Protein AF-A0A4Y2AFQ7-F1 (afdb_monomer_lite)

Structure (mmCIF, N/CA/C/O backbone):
data_AF-A0A4Y2AFQ7-F1
#
_entry.id   AF-A0A4Y2AFQ7-F1
#
loop_
_atom_site.group_PDB
_atom_site.id
_atom_site.type_symbol
_atom_site.label_atom_id
_atom_site.label_alt_id
_atom_site.label_comp_id
_atom_site.label_asym_id
_atom_site.label_entity_id
_atom_site.label_seq_id
_atom_site.pdbx_PDB_ins_code
_atom_site.Cartn_x
_atom_site.Cartn_y
_atom_site.Cartn_z
_atom_site.occupancy
_atom_site.B_iso_or_equiv
_atom_site.auth_seq_id
_atom_site.auth_comp_id
_atom_site.auth_asym_id
_atom_site.auth_atom_id
_atom_site.pdbx_PDB_model_num
ATOM 1 N N . MET A 1 1 ? 3.565 5.933 -8.018 1.00 60.66 1 MET A N 1
ATOM 2 C CA . MET A 1 1 ? 4.150 4.779 -7.319 1.00 60.66 1 MET A CA 1
ATOM 3 C C . MET A 1 1 ? 5.504 4.438 -7.949 1.00 60.66 1 MET A C 1
ATOM 5 O O . MET A 1 1 ? 5.549 3.850 -9.020 1.00 60.66 1 MET A O 1
ATOM 9 N N . ILE A 1 2 ? 6.608 4.865 -7.327 1.00 65.56 2 ILE A N 1
ATOM 10 C CA . ILE A 1 2 ? 7.976 4.795 -7.897 1.00 65.56 2 ILE A CA 1
ATOM 11 C C . ILE A 1 2 ? 8.543 3.356 -7.876 1.00 65.56 2 ILE A C 1
ATOM 13 O O . ILE A 1 2 ? 9.389 2.998 -8.691 1.00 65.56 2 ILE A O 1
ATOM 17 N N . HIS A 1 3 ? 8.029 2.493 -6.995 1.00 70.00 3 HIS A N 1
ATOM 18 C CA . HIS A 1 3 ? 8.558 1.140 -6.790 1.00 70.00 3 HIS A CA 1
ATOM 19 C C . HIS A 1 3 ? 8.451 0.228 -8.021 1.00 70.00 3 HIS A C 1
ATOM 21 O O . HIS A 1 3 ? 9.398 -0.497 -8.311 1.00 70.00 3 HIS A O 1
ATOM 27 N N . LEU A 1 4 ? 7.349 0.294 -8.777 1.00 78.19 4 LEU A N 1
ATOM 28 C CA . LEU A 1 4 ? 7.167 -0.539 -9.972 1.00 78.19 4 LEU A CA 1
ATOM 29 C C . LEU A 1 4 ? 8.162 -0.172 -11.084 1.00 78.19 4 LEU A C 1
ATOM 31 O O . LEU A 1 4 ? 8.718 -1.056 -11.725 1.00 78.19 4 LEU A O 1
ATOM 35 N N . GLN A 1 5 ? 8.444 1.121 -11.266 1.00 78.50 5 GLN A N 1
ATOM 36 C CA . GLN A 1 5 ? 9.431 1.590 -12.247 1.00 78.50 5 GLN A CA 1
ATOM 37 C C . GLN A 1 5 ? 10.838 1.119 -11.917 1.00 78.50 5 GLN A C 1
ATOM 39 O O . GLN A 1 5 ? 11.544 0.671 -12.812 1.00 78.50 5 GLN A O 1
ATOM 44 N N . ASN A 1 6 ? 11.232 1.189 -10.645 1.00 84.50 6 ASN A N 1
ATOM 45 C CA . ASN A 1 6 ? 12.554 0.738 -10.221 1.00 84.50 6 ASN A CA 1
ATOM 46 C C . ASN A 1 6 ? 12.733 -0.764 -10.473 1.00 84.50 6 ASN A C 1
ATOM 48 O O . ASN A 1 6 ? 13.784 -1.187 -10.939 1.00 84.50 6 ASN A O 1
ATOM 52 N N . ILE A 1 7 ? 11.692 -1.563 -10.217 1.00 87.88 7 ILE A N 1
ATOM 53 C CA . ILE A 1 7 ? 11.713 -3.003 -10.498 1.00 87.88 7 ILE A CA 1
ATOM 54 C C . ILE A 1 7 ? 11.844 -3.253 -12.004 1.00 87.88 7 ILE A C 1
ATOM 56 O O . ILE A 1 7 ? 12.714 -4.018 -12.411 1.00 87.88 7 ILE A O 1
ATOM 60 N N . CYS A 1 8 ? 11.022 -2.600 -12.832 1.00 86.44 8 CYS A N 1
ATOM 61 C CA . CYS A 1 8 ? 11.106 -2.742 -14.288 1.00 86.44 8 CYS A CA 1
ATOM 62 C C . CYS A 1 8 ? 12.487 -2.339 -14.820 1.00 86.44 8 CYS A C 1
ATOM 64 O O . CYS A 1 8 ? 13.067 -3.084 -15.600 1.00 86.44 8 CYS A O 1
ATOM 66 N N . PHE A 1 9 ? 13.049 -1.234 -14.328 1.00 86.25 9 PHE A N 1
ATOM 67 C CA . PHE A 1 9 ? 14.374 -0.761 -14.720 1.00 86.25 9 PHE A CA 1
ATOM 68 C C . PHE A 1 9 ? 15.489 -1.763 -14.383 1.00 86.25 9 PHE A C 1
ATOM 70 O O . PHE A 1 9 ? 16.350 -2.039 -15.217 1.00 86.25 9 PHE A O 1
ATOM 77 N N . GLU A 1 10 ? 15.478 -2.341 -13.179 1.00 91.56 10 GLU A N 1
ATOM 78 C CA . GLU A 1 10 ? 16.485 -3.341 -12.805 1.00 91.56 10 GLU A CA 1
ATOM 79 C C . GLU A 1 10 ? 16.310 -4.659 -13.578 1.00 91.56 10 GLU A C 1
ATOM 81 O O . GLU A 1 10 ? 17.304 -5.299 -13.919 1.00 91.56 10 GLU A O 1
ATOM 86 N N . ILE A 1 11 ? 15.075 -5.049 -13.920 1.00 91.00 11 ILE A N 1
ATOM 87 C CA . ILE A 1 11 ? 14.812 -6.217 -14.780 1.00 91.00 11 ILE A CA 1
ATOM 88 C C . ILE A 1 11 ? 15.312 -5.970 -16.206 1.00 91.00 11 ILE A C 1
ATOM 90 O O . ILE A 1 11 ? 15.972 -6.834 -16.778 1.00 91.00 11 ILE A O 1
ATOM 94 N N . GLU A 1 12 ? 15.032 -4.798 -16.774 1.00 91.44 12 GLU A N 1
ATOM 95 C CA . GLU A 1 12 ? 15.530 -4.378 -18.088 1.00 91.44 12 GLU A CA 1
ATOM 96 C C . GLU A 1 12 ? 17.058 -4.462 -18.148 1.00 91.44 12 GLU A C 1
ATOM 98 O O . GLU A 1 12 ? 17.626 -5.093 -19.041 1.00 91.44 12 GLU A O 1
ATOM 103 N N . LYS A 1 13 ? 17.725 -3.918 -17.126 1.00 93.81 13 LYS A N 1
ATOM 104 C CA . LYS A 1 13 ? 19.179 -3.974 -16.974 1.00 93.81 13 LYS A CA 1
ATOM 105 C C . LYS A 1 13 ? 19.711 -5.401 -16.822 1.00 93.81 13 LYS A C 1
ATOM 107 O O . LYS A 1 13 ? 20.751 -5.714 -17.391 1.00 93.81 13 LYS A O 1
ATOM 112 N N . PHE A 1 14 ? 19.033 -6.258 -16.058 1.00 95.19 14 PHE A N 1
ATOM 113 C CA . PHE A 1 14 ? 19.425 -7.660 -15.884 1.00 95.19 14 PHE A CA 1
ATOM 114 C C . PHE A 1 14 ? 19.321 -8.456 -17.190 1.00 95.19 14 PHE A C 1
ATOM 116 O O . PHE A 1 14 ? 20.193 -9.266 -17.495 1.00 95.19 14 PHE A O 1
ATOM 123 N N . CYS A 1 15 ? 18.263 -8.211 -17.960 1.00 93.56 15 CYS A N 1
ATOM 124 C CA . CYS A 1 15 ? 17.995 -8.889 -19.224 1.00 93.56 15 CYS A CA 1
ATOM 125 C C . CYS A 1 15 ? 18.718 -8.259 -20.430 1.00 93.56 15 CYS A C 1
ATOM 127 O O . CYS A 1 15 ? 18.593 -8.793 -21.529 1.00 93.56 15 CYS A O 1
ATOM 129 N N . ASP A 1 16 ? 19.434 -7.144 -20.244 1.00 93.69 16 ASP A N 1
ATOM 130 C CA . ASP A 1 16 ? 20.032 -6.317 -21.307 1.00 93.69 16 ASP A CA 1
ATOM 131 C C . ASP A 1 16 ? 19.027 -5.932 -22.410 1.00 93.69 16 ASP A C 1
ATOM 133 O O . ASP A 1 16 ? 19.312 -5.923 -23.608 1.00 93.69 16 ASP A O 1
ATOM 137 N N . VAL A 1 17 ? 17.799 -5.627 -21.990 1.00 89.25 17 VAL A N 1
ATOM 138 C CA . VAL A 1 17 ? 16.726 -5.154 -22.865 1.00 89.25 17 VAL A CA 1
ATOM 139 C C . VAL A 1 17 ? 16.348 -3.743 -22.461 1.00 89.25 17 VAL A C 1
ATOM 141 O O . VAL A 1 17 ? 16.276 -3.425 -21.280 1.00 89.25 17 VAL A O 1
ATOM 144 N N . LYS A 1 18 ? 16.086 -2.886 -23.446 1.00 86.44 18 LYS A N 1
ATOM 145 C CA . LYS A 1 18 ? 15.571 -1.540 -23.205 1.00 86.44 18 LYS A CA 1
ATOM 146 C C . LYS A 1 18 ? 14.180 -1.439 -23.790 1.00 86.44 18 LYS A C 1
ATOM 148 O O . LYS A 1 18 ? 14.025 -1.405 -25.011 1.00 86.44 18 LYS A O 1
ATOM 153 N N . LEU A 1 19 ? 13.189 -1.388 -22.916 1.00 80.25 19 LEU A N 1
ATOM 154 C CA . LEU A 1 19 ? 11.801 -1.350 -23.335 1.00 80.25 19 LEU A CA 1
ATOM 155 C C . LEU A 1 19 ? 11.376 0.097 -23.596 1.00 80.25 19 LEU A C 1
ATOM 157 O O . LEU A 1 19 ? 11.815 1.062 -22.965 1.00 80.25 19 LEU A O 1
ATOM 161 N N . THR A 1 20 ? 10.546 0.266 -24.614 1.00 77.56 20 THR A N 1
ATOM 162 C CA . THR A 1 20 ? 10.118 1.580 -25.095 1.00 77.56 20 THR A CA 1
ATOM 163 C C . THR A 1 20 ? 8.838 2.040 -24.394 1.00 77.56 20 THR A C 1
ATOM 165 O O . THR A 1 20 ? 8.097 1.251 -23.814 1.00 77.56 20 THR A O 1
ATOM 168 N N . SER A 1 21 ? 8.503 3.331 -24.477 1.00 71.00 21 SER A N 1
ATOM 169 C CA . SER A 1 21 ? 7.270 3.881 -23.875 1.00 71.00 21 SER A CA 1
ATOM 170 C C . SER A 1 21 ? 5.966 3.349 -24.501 1.00 71.00 21 SER A C 1
ATOM 172 O O . SER A 1 21 ? 4.869 3.574 -23.971 1.00 71.00 21 SER A O 1
ATOM 174 N N . SER A 1 22 ? 6.052 2.665 -25.646 1.00 78.31 22 SER A N 1
ATOM 175 C CA . SER A 1 22 ? 4.968 1.864 -26.229 1.00 78.31 22 SER A CA 1
ATOM 176 C C . SER A 1 22 ? 4.736 0.552 -25.488 1.00 78.31 22 SER A C 1
ATOM 178 O O . SER A 1 22 ? 3.592 0.124 -25.395 1.00 78.31 22 SER A O 1
ATOM 180 N N . GLU A 1 23 ? 5.791 -0.052 -24.948 1.00 81.81 23 GLU A N 1
ATOM 181 C CA . GLU A 1 23 ? 5.743 -1.319 -24.212 1.00 81.81 23 GLU A CA 1
ATOM 182 C C . GLU A 1 23 ? 5.478 -1.066 -22.722 1.00 81.81 23 GLU A C 1
ATOM 184 O O . GLU A 1 23 ? 4.698 -1.781 -22.099 1.00 81.81 23 GLU A O 1
ATOM 189 N N . HIS A 1 24 ? 6.008 0.036 -22.181 1.00 82.38 24 HIS A N 1
ATOM 190 C CA . HIS A 1 24 ? 5.691 0.529 -20.843 1.00 82.38 24 HIS A CA 1
ATOM 191 C C . HIS A 1 24 ? 4.741 1.728 -20.869 1.00 82.38 24 HIS A C 1
ATOM 193 O O . HIS A 1 24 ? 5.115 2.872 -20.600 1.00 82.38 24 HIS A O 1
ATOM 199 N N . VAL A 1 25 ? 3.469 1.479 -21.171 1.00 83.19 25 VAL A N 1
ATOM 200 C CA . VAL A 1 25 ? 2.451 2.543 -21.171 1.00 83.19 25 VAL A CA 1
ATOM 201 C C . VAL A 1 25 ? 2.285 3.174 -19.780 1.00 83.19 25 VAL A C 1
ATOM 203 O O . VAL A 1 25 ? 2.061 4.383 -19.680 1.00 83.19 25 VAL A O 1
ATOM 206 N N . ASP A 1 26 ? 2.461 2.390 -18.718 1.00 82.50 26 ASP A N 1
ATOM 207 C CA . ASP A 1 26 ? 2.277 2.838 -17.333 1.00 82.50 26 ASP A CA 1
ATOM 208 C C . ASP A 1 26 ? 3.483 3.603 -16.768 1.00 82.50 26 ASP A C 1
ATOM 210 O O . ASP A 1 26 ? 3.340 4.373 -15.822 1.00 82.50 26 ASP A O 1
ATOM 214 N N . THR A 1 27 ? 4.666 3.491 -1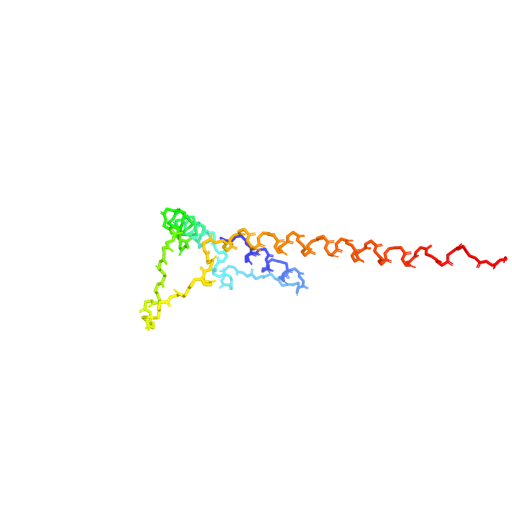7.387 1.00 81.44 27 THR A N 1
ATOM 215 C CA . THR A 1 27 ? 5.838 4.309 -17.014 1.00 81.44 27 THR A CA 1
ATOM 216 C C . THR A 1 27 ? 5.850 5.666 -17.721 1.00 81.44 27 THR A C 1
ATOM 218 O O . THR A 1 27 ? 6.782 6.457 -17.572 1.00 81.44 27 THR A O 1
ATOM 221 N N . ARG A 1 28 ? 4.805 5.990 -18.491 1.00 86.75 28 ARG A N 1
ATOM 222 C CA . ARG A 1 28 ? 4.678 7.310 -19.114 1.00 86.75 28 ARG A CA 1
ATOM 223 C C . ARG A 1 28 ? 4.520 8.382 -18.034 1.00 86.75 28 ARG A C 1
ATOM 225 O O . ARG A 1 28 ? 3.645 8.225 -17.183 1.00 86.75 28 ARG A O 1
ATOM 232 N N . PRO A 1 29 ? 5.233 9.523 -18.119 1.00 86.62 29 PRO A N 1
ATOM 233 C CA . PRO A 1 29 ? 5.222 10.549 -17.072 1.00 86.62 29 PRO A CA 1
ATOM 234 C C . PRO A 1 29 ? 3.823 10.983 -16.619 1.00 86.62 29 PRO A C 1
ATOM 236 O O . PRO A 1 29 ? 3.585 11.155 -15.429 1.00 86.62 29 PRO A O 1
ATOM 239 N N . PHE A 1 30 ? 2.870 11.086 -17.552 1.00 89.44 30 PHE A N 1
ATOM 240 C CA . PHE A 1 30 ? 1.481 11.426 -17.242 1.00 89.44 30 PHE A CA 1
ATOM 241 C C . PHE A 1 30 ? 0.764 10.368 -16.386 1.00 89.44 30 PHE A C 1
ATOM 243 O O . PHE A 1 30 ? 0.034 10.721 -15.464 1.00 89.44 30 PHE A O 1
ATOM 250 N N . ARG A 1 31 ? 0.972 9.073 -16.668 1.00 88.75 31 ARG A N 1
ATOM 251 C CA . ARG A 1 31 ? 0.396 7.976 -15.871 1.00 88.75 31 ARG A CA 1
ATOM 252 C C . ARG A 1 31 ? 0.998 7.964 -14.474 1.00 88.75 31 ARG A C 1
ATOM 254 O O . ARG A 1 31 ? 0.257 7.948 -13.506 1.00 88.75 31 ARG A O 1
ATOM 261 N N . ILE A 1 32 ? 2.318 8.115 -14.383 1.00 86.88 32 ILE A N 1
ATOM 262 C CA . ILE A 1 32 ? 3.042 8.174 -13.108 1.00 86.88 32 ILE A CA 1
ATOM 263 C C . ILE A 1 32 ? 2.547 9.331 -12.241 1.00 86.88 32 ILE A C 1
ATOM 265 O O . ILE A 1 32 ? 2.307 9.148 -11.049 1.00 86.88 32 ILE A O 1
ATOM 269 N N . ALA A 1 33 ? 2.420 10.522 -12.832 1.00 91.19 33 ALA A N 1
ATOM 270 C CA . ALA A 1 33 ? 1.957 11.711 -12.129 1.00 91.19 33 ALA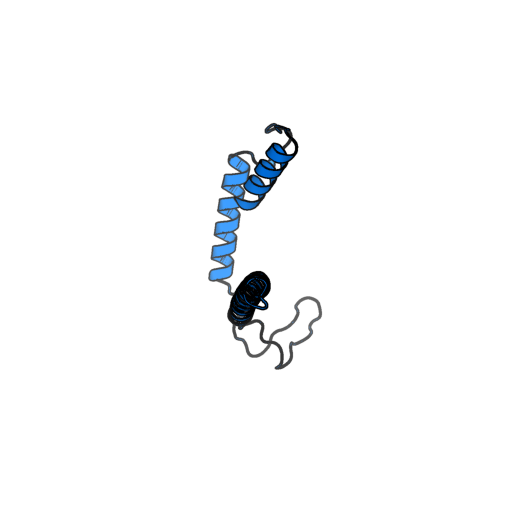 A CA 1
ATOM 271 C C . ALA A 1 33 ? 0.541 11.510 -11.582 1.00 91.19 33 ALA A C 1
ATOM 273 O O . ALA A 1 33 ? 0.308 11.763 -10.403 1.00 91.19 33 ALA A O 1
ATOM 274 N N . ARG A 1 34 ? -0.364 10.975 -12.407 1.00 93.38 34 ARG A N 1
ATOM 275 C CA . ARG A 1 34 ? -1.731 10.661 -11.990 1.00 93.38 34 ARG A CA 1
ATOM 276 C C . ARG A 1 34 ? -1.766 9.596 -10.895 1.00 93.38 34 ARG A C 1
ATOM 278 O O . ARG A 1 34 ? -2.420 9.805 -9.888 1.00 93.38 34 ARG A O 1
ATOM 285 N N . ASP A 1 35 ? -1.022 8.504 -11.036 1.00 90.94 35 ASP A N 1
ATOM 286 C CA . ASP A 1 35 ? -0.988 7.442 -10.026 1.00 90.94 35 ASP A CA 1
ATOM 287 C C . ASP A 1 35 ? -0.403 7.944 -8.695 1.00 90.94 35 ASP A C 1
ATOM 289 O O . ASP A 1 35 ? -0.823 7.510 -7.627 1.00 90.94 35 ASP A O 1
ATOM 293 N N . ASN A 1 36 ? 0.576 8.858 -8.734 1.00 90.94 36 ASN A N 1
ATOM 294 C CA . ASN A 1 36 ? 1.083 9.530 -7.533 1.00 90.94 36 ASN A CA 1
ATOM 295 C C . ASN A 1 36 ? 0.011 10.420 -6.890 1.00 90.94 36 ASN A C 1
ATOM 297 O O . ASN A 1 36 ? -0.132 10.408 -5.671 1.00 90.94 36 ASN A O 1
ATOM 301 N N . GLU A 1 37 ? -0.726 11.184 -7.697 1.00 95.31 37 GLU A N 1
ATOM 302 C CA . GLU A 1 37 ? -1.813 12.044 -7.227 1.00 95.31 37 GLU A CA 1
ATOM 303 C C . GLU A 1 37 ? -2.955 11.221 -6.612 1.00 95.31 37 GLU A C 1
ATOM 305 O O . GLU A 1 37 ? -3.429 11.533 -5.521 1.00 95.31 37 GLU A O 1
ATOM 310 N N . ASP A 1 38 ? -3.357 10.135 -7.269 1.00 94.75 38 ASP A N 1
ATOM 311 C CA . ASP A 1 38 ? -4.410 9.233 -6.804 1.00 94.75 38 ASP A CA 1
ATOM 312 C C . ASP A 1 38 ? -3.983 8.485 -5.535 1.00 94.75 38 ASP A C 1
ATOM 314 O O . ASP A 1 38 ? -4.766 8.383 -4.591 1.00 94.75 38 ASP A O 1
ATOM 318 N N . ALA A 1 39 ? -2.727 8.029 -5.454 1.00 93.44 39 ALA A N 1
ATOM 319 C CA . ALA A 1 39 ? -2.185 7.431 -4.235 1.00 93.44 39 ALA A CA 1
ATOM 320 C C . ALA A 1 39 ? -2.157 8.432 -3.069 1.00 93.44 39 ALA A C 1
ATOM 322 O O . ALA A 1 39 ? -2.492 8.064 -1.945 1.00 93.44 39 ALA A O 1
ATOM 323 N N . ALA A 1 40 ? -1.803 9.696 -3.325 1.00 95.06 40 ALA A N 1
ATOM 324 C CA . ALA A 1 40 ? -1.829 10.742 -2.307 1.00 95.06 40 ALA A CA 1
ATOM 325 C C . ALA A 1 40 ? -3.259 11.023 -1.822 1.00 95.06 40 ALA A C 1
ATOM 327 O O . ALA A 1 40 ? -3.490 11.077 -0.616 1.00 95.06 40 ALA A O 1
ATOM 328 N N . LYS A 1 41 ? -4.228 11.122 -2.741 1.00 96.75 41 LYS A N 1
ATOM 329 C CA . LYS A 1 41 ? -5.653 11.277 -2.405 1.00 96.75 41 LYS A CA 1
ATOM 330 C C . LYS A 1 41 ? -6.175 10.101 -1.589 1.00 96.75 41 LYS A C 1
ATOM 332 O O . LYS A 1 41 ? -6.852 10.314 -0.590 1.00 96.75 41 LYS A O 1
ATOM 337 N N . LEU A 1 42 ? -5.848 8.871 -1.988 1.00 95.31 42 LEU A N 1
ATOM 338 C CA . LEU A 1 42 ? -6.248 7.670 -1.258 1.00 95.31 42 LEU A CA 1
ATOM 339 C C . LEU A 1 42 ? -5.625 7.640 0.140 1.00 95.31 42 LEU A C 1
ATOM 341 O O . LEU A 1 42 ? -6.322 7.362 1.109 1.00 95.31 42 LEU A O 1
ATOM 345 N N . SER A 1 43 ? -4.334 7.962 0.252 1.00 93.69 43 SER A N 1
ATOM 346 C CA . SER A 1 43 ? -3.650 8.042 1.542 1.00 93.69 43 SER A CA 1
ATOM 347 C C . SER A 1 43 ? -4.296 9.089 2.442 1.00 93.69 43 SER A C 1
ATOM 349 O O . SER A 1 43 ? -4.575 8.794 3.597 1.00 93.69 43 SER A O 1
ATOM 351 N N . GLN A 1 44 ? -4.576 10.285 1.919 1.00 96.19 44 GLN A N 1
ATOM 352 C CA . GLN A 1 44 ? -5.269 11.329 2.668 1.00 96.19 44 GLN A CA 1
ATOM 353 C C . GLN A 1 44 ? -6.653 10.855 3.122 1.00 96.19 44 GLN A C 1
ATOM 355 O O . GLN A 1 44 ? -6.992 10.990 4.295 1.00 96.19 44 GLN A O 1
ATOM 360 N N . TRP A 1 45 ? -7.426 10.248 2.219 1.00 96.81 45 TRP A N 1
ATOM 361 C CA . TRP A 1 45 ? -8.756 9.743 2.536 1.00 96.81 45 TRP A CA 1
ATOM 362 C C . TRP A 1 45 ? -8.714 8.683 3.640 1.00 96.81 45 TRP A C 1
ATOM 364 O O . TRP A 1 45 ? -9.514 8.762 4.563 1.00 96.81 45 TRP A O 1
ATOM 374 N N . LEU A 1 46 ? -7.761 7.745 3.597 1.00 92.44 46 LEU A N 1
ATOM 375 C CA . LEU A 1 46 ? -7.571 6.722 4.634 1.00 92.44 46 LEU A CA 1
ATOM 376 C C . LEU A 1 46 ? -7.082 7.304 5.968 1.00 92.44 46 LEU A C 1
ATOM 378 O O . LEU A 1 46 ? -7.448 6.792 7.022 1.00 92.44 46 LEU A O 1
ATOM 382 N N . CYS A 1 47 ? -6.278 8.370 5.946 1.00 89.69 47 CYS A N 1
ATOM 383 C CA . CYS A 1 47 ? -5.886 9.079 7.165 1.00 89.69 47 CYS A CA 1
ATOM 384 C C . CYS A 1 47 ? -7.086 9.774 7.824 1.00 89.69 47 CYS A C 1
ATOM 386 O O . CYS A 1 47 ? -7.2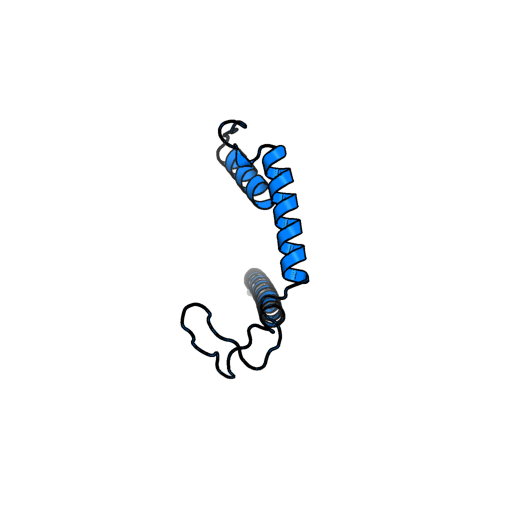22 9.741 9.045 1.00 89.69 47 CYS A O 1
ATOM 388 N N . GLU A 1 48 ? -7.958 10.391 7.025 1.00 94.38 48 GLU A N 1
ATOM 389 C CA . GLU A 1 48 ? -9.188 11.035 7.504 1.00 94.38 48 GLU A CA 1
ATOM 390 C C . GLU A 1 48 ? -10.259 10.004 7.912 1.00 94.38 48 GLU A C 1
ATOM 392 O O . GLU A 1 48 ? -11.024 10.235 8.847 1.00 94.38 48 GLU A O 1
ATOM 397 N N . HIS A 1 49 ? -10.281 8.846 7.246 1.00 90.81 49 HIS A N 1
ATOM 398 C CA . HIS A 1 49 ? -11.230 7.752 7.447 1.00 90.81 49 HIS A CA 1
ATOM 399 C C . HIS A 1 49 ? -10.469 6.488 7.844 1.00 90.81 49 HIS A C 1
ATOM 401 O O . HIS A 1 49 ? -10.302 5.572 7.036 1.00 90.81 49 HIS A O 1
ATOM 407 N N . ASN A 1 50 ? -10.000 6.452 9.098 1.00 86.44 50 ASN A N 1
ATOM 408 C CA . ASN A 1 50 ? -9.262 5.306 9.625 1.00 86.44 50 ASN A CA 1
ATOM 409 C C . ASN A 1 50 ? -10.055 4.007 9.356 1.00 86.44 50 ASN A C 1
ATOM 411 O O . ASN A 1 50 ? -11.171 3.882 9.866 1.00 86.44 50 ASN A O 1
ATOM 415 N N . PRO A 1 51 ? -9.508 3.047 8.584 1.00 83.19 51 PRO A N 1
ATOM 416 C CA . PRO A 1 51 ? -10.206 1.808 8.244 1.00 83.19 51 PRO A CA 1
ATOM 417 C C . PRO A 1 51 ? -10.376 0.865 9.443 1.00 83.19 51 PRO A C 1
ATOM 419 O O . PRO A 1 51 ? -11.237 -0.013 9.418 1.00 83.19 51 PRO A O 1
ATOM 422 N N . PHE A 1 52 ? -9.578 1.048 10.498 1.00 84.38 52 PHE A N 1
ATOM 423 C CA . PHE A 1 52 ? -9.599 0.240 11.713 1.00 84.38 52 PHE A CA 1
ATOM 424 C C . PHE A 1 52 ? -9.713 1.129 12.960 1.00 84.38 52 PHE A C 1
ATOM 426 O O . PHE A 1 52 ? -8.810 1.146 13.802 1.00 84.38 52 PHE A O 1
ATOM 433 N N . PRO A 1 53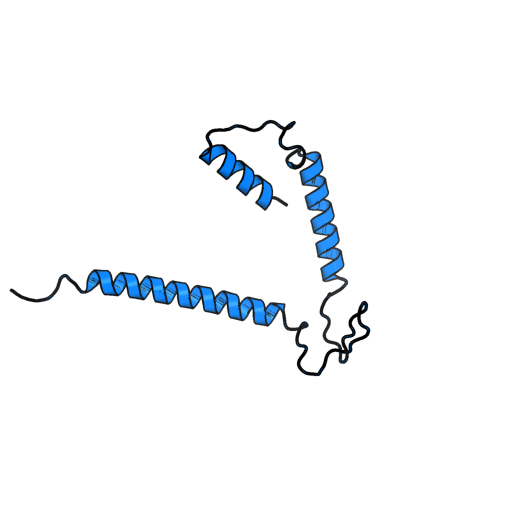 ? -10.806 1.897 13.107 1.00 87.31 53 PRO A N 1
ATOM 434 C CA . PRO A 1 53 ? -10.993 2.708 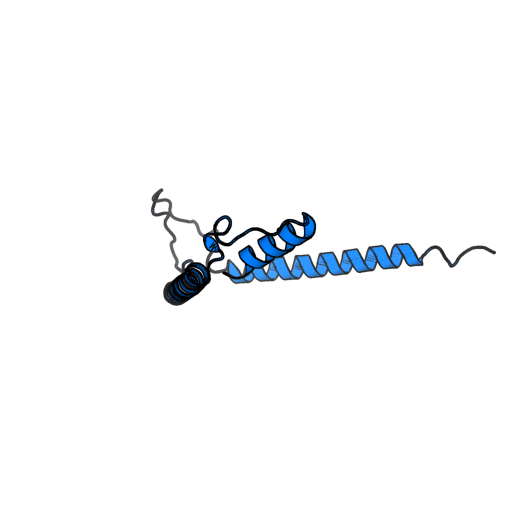14.295 1.00 87.31 53 PRO A CA 1
ATOM 435 C C . PRO A 1 53 ? -11.216 1.793 15.503 1.00 87.31 53 PRO A C 1
ATOM 437 O O . PRO A 1 53 ? -11.751 0.688 15.388 1.00 87.31 53 PRO A O 1
ATOM 440 N N . LYS A 1 54 ? -10.834 2.261 16.692 1.00 88.50 54 LYS A N 1
ATOM 441 C CA . LYS A 1 54 ? -11.174 1.565 17.933 1.00 88.50 54 LYS A CA 1
ATOM 442 C C . LYS A 1 54 ? -12.670 1.742 18.201 1.00 88.50 54 LYS A C 1
ATOM 444 O O . LYS A 1 54 ? -13.093 2.807 18.642 1.00 88.50 54 LYS A O 1
ATOM 449 N N . ILE A 1 55 ? -13.447 0.707 17.904 1.00 86.75 55 ILE A N 1
ATOM 450 C CA . ILE A 1 55 ? -14.897 0.646 18.110 1.00 86.75 55 ILE A CA 1
ATOM 451 C C . ILE A 1 55 ? -15.262 -0.657 18.821 1.00 86.75 55 ILE A C 1
ATOM 453 O O . ILE A 1 55 ? -14.580 -1.665 18.649 1.00 86.75 55 ILE A O 1
ATOM 457 N N . ASP A 1 56 ? -16.339 -0.632 19.606 1.00 82.88 56 ASP A N 1
ATOM 458 C CA . ASP A 1 56 ? -16.753 -1.773 20.436 1.00 82.88 56 ASP A CA 1
ATOM 459 C C . ASP A 1 56 ? -17.231 -2.973 19.608 1.00 82.88 56 ASP A C 1
ATOM 461 O O . ASP A 1 56 ? -17.171 -4.112 20.062 1.00 82.88 56 ASP A O 1
ATOM 465 N N . VAL A 1 57 ? -17.730 -2.718 18.395 1.00 83.00 57 VAL A N 1
ATOM 466 C CA . VAL A 1 57 ? -18.336 -3.730 17.530 1.00 83.00 57 VAL A CA 1
ATOM 467 C C . VAL A 1 57 ? -17.899 -3.492 16.092 1.00 83.00 57 VAL A C 1
ATOM 469 O O . VAL A 1 57 ? -18.140 -2.424 15.533 1.00 83.00 57 VAL A O 1
ATOM 472 N N . ILE A 1 58 ? -17.298 -4.506 15.474 1.00 86.44 58 ILE A N 1
ATOM 473 C CA . ILE A 1 58 ? -16.976 -4.522 14.043 1.00 86.44 58 ILE A CA 1
ATOM 474 C C . ILE A 1 58 ? -17.929 -5.502 13.367 1.00 86.44 58 ILE A C 1
ATOM 476 O O . ILE A 1 58 ? -18.136 -6.597 13.877 1.00 86.44 58 ILE A O 1
ATOM 480 N N . MET A 1 59 ? -18.509 -5.138 12.226 1.00 87.00 59 MET A N 1
ATOM 481 C CA . MET A 1 59 ? -19.400 -6.018 11.466 1.00 87.00 59 MET A CA 1
ATOM 482 C C . MET A 1 59 ? -18.910 -6.145 10.027 1.00 87.00 59 MET A C 1
ATOM 484 O O . MET A 1 59 ? -18.616 -5.146 9.373 1.00 87.00 59 MET A O 1
ATOM 488 N N . SER A 1 60 ? -18.848 -7.377 9.524 1.00 84.19 60 SER A N 1
ATOM 489 C CA . SER A 1 60 ? -18.641 -7.628 8.101 1.00 84.19 60 SER A CA 1
ATOM 490 C C . SER A 1 60 ? -19.861 -7.154 7.319 1.00 84.19 60 SER A C 1
ATOM 492 O O . SER A 1 60 ? -20.972 -7.615 7.569 1.00 84.19 60 SER A O 1
ATOM 494 N N . ILE A 1 61 ? -19.652 -6.263 6.350 1.00 86.50 61 ILE A N 1
ATOM 495 C CA . ILE A 1 61 ? -20.722 -5.766 5.472 1.00 86.50 61 ILE A CA 1
ATOM 496 C C . ILE A 1 61 ? -21.257 -6.892 4.575 1.00 86.50 61 ILE A C 1
ATOM 498 O O . ILE A 1 61 ? -22.448 -6.934 4.288 1.00 86.50 61 ILE A O 1
ATOM 502 N N . ASP A 1 62 ? -20.385 -7.811 4.161 1.00 90.50 62 ASP A N 1
ATOM 503 C CA . ASP A 1 62 ? -20.728 -8.896 3.237 1.00 90.50 62 ASP A CA 1
ATOM 504 C C . ASP A 1 62 ? -21.470 -10.043 3.940 1.00 90.50 62 ASP A C 1
ATOM 506 O O . ASP A 1 62 ? -22.482 -10.542 3.458 1.00 90.50 62 ASP A O 1
ATOM 510 N N . LEU A 1 63 ? -20.998 -10.434 5.129 1.00 90.94 63 LEU A N 1
ATOM 511 C CA . LEU A 1 63 ? -21.519 -11.606 5.843 1.00 90.94 63 LEU A CA 1
ATOM 512 C C . LEU A 1 63 ? -22.468 -11.262 6.999 1.00 90.94 63 LEU A C 1
ATOM 514 O O . LEU A 1 63 ? -23.069 -12.162 7.579 1.00 90.94 63 LEU A O 1
ATOM 518 N N . GLY A 1 64 ? -22.556 -9.992 7.403 1.00 89.12 64 GLY A N 1
ATOM 519 C CA . GLY A 1 64 ? -23.295 -9.567 8.599 1.00 89.12 64 GLY A CA 1
ATOM 520 C C . GLY A 1 64 ? -22.723 -10.110 9.917 1.00 89.12 64 GLY A C 1
ATOM 521 O O . GLY A 1 64 ? -23.336 -9.949 10.970 1.00 89.12 64 GLY A O 1
ATOM 522 N N . ILE A 1 65 ? -21.562 -10.771 9.876 1.00 87.12 65 ILE A N 1
ATOM 523 C CA . ILE A 1 65 ? -20.910 -11.345 11.055 1.00 87.12 65 ILE A CA 1
ATOM 524 C C . ILE A 1 65 ? -20.327 -10.216 11.893 1.00 87.12 65 ILE A C 1
ATOM 526 O O . ILE A 1 65 ? -19.569 -9.385 11.390 1.00 87.12 65 ILE A O 1
ATOM 530 N N . VAL A 1 66 ? -20.658 -10.227 13.178 1.00 88.19 66 VAL A N 1
ATOM 531 C CA . VAL A 1 66 ? -20.074 -9.341 14.179 1.00 88.19 66 VAL A CA 1
ATOM 532 C C . VAL A 1 66 ? -18.781 -9.962 14.702 1.00 88.19 66 VAL A C 1
ATOM 534 O O . VAL A 1 66 ? -18.769 -11.121 15.112 1.00 88.19 66 VAL A O 1
ATOM 537 N N . GLY A 1 67 ? -17.695 -9.198 14.664 1.00 84.62 67 GLY A N 1
ATOM 538 C CA . GLY A 1 67 ? -16.415 -9.565 15.250 1.00 84.62 67 GLY A CA 1
ATOM 539 C C . GLY A 1 67 ? -16.526 -9.709 16.765 1.00 84.62 67 GLY A C 1
ATOM 540 O O . GLY A 1 67 ? -17.158 -8.879 17.419 1.00 84.62 67 GLY A O 1
ATOM 541 N N . GLY A 1 68 ? -15.932 -10.769 17.311 1.00 85.31 68 GLY A N 1
ATOM 542 C CA . GLY A 1 68 ? -15.855 -10.974 18.751 1.00 85.31 68 GLY A CA 1
ATOM 543 C C . GLY A 1 68 ? -14.792 -10.099 19.417 1.00 85.31 68 GLY A C 1
ATOM 544 O O . GLY A 1 68 ? -14.105 -9.298 18.777 1.00 85.31 68 GLY A O 1
ATOM 545 N N . ASN A 1 69 ? -14.631 -10.282 20.729 1.00 85.19 69 ASN A N 1
ATOM 546 C CA . ASN A 1 69 ? -13.682 -9.524 21.556 1.00 85.19 69 ASN A CA 1
ATOM 547 C C . ASN A 1 69 ? -12.211 -9.770 21.171 1.00 85.19 69 ASN A C 1
ATOM 549 O O . ASN A 1 69 ? -11.325 -9.027 21.581 1.00 85.19 69 ASN A O 1
ATOM 553 N N . GLU A 1 70 ? -11.943 -10.827 20.409 1.00 87.75 70 GLU A N 1
ATOM 554 C CA . GLU A 1 70 ? -10.635 -11.169 19.860 1.00 87.75 70 GLU A CA 1
ATOM 555 C C . GLU A 1 70 ? -10.207 -10.283 18.680 1.00 87.75 70 GLU A C 1
ATOM 557 O O . GLU A 1 70 ? -9.032 -10.284 18.311 1.00 87.75 70 GLU A O 1
ATOM 562 N N . VAL A 1 71 ? -11.128 -9.521 18.077 1.00 88.19 71 VAL A N 1
ATOM 563 C CA . VAL A 1 71 ? -10.807 -8.665 16.931 1.00 88.19 71 VAL A CA 1
ATOM 564 C C . VAL A 1 71 ? -10.037 -7.429 17.395 1.00 88.19 71 VAL A C 1
ATOM 566 O O .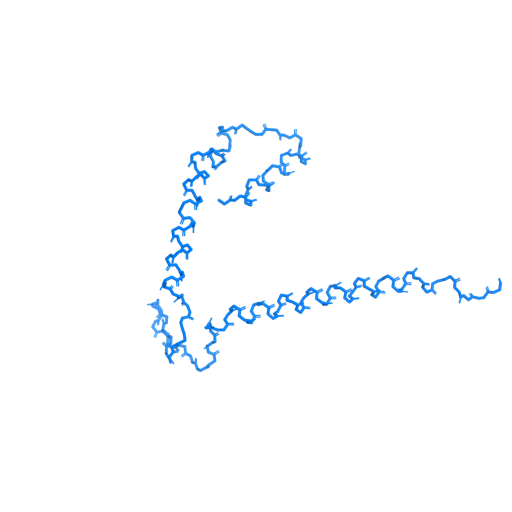 VAL A 1 71 ? -10.567 -6.534 18.048 1.00 88.19 71 VAL A O 1
ATOM 569 N N . ASN A 1 72 ? -8.769 -7.346 16.998 1.00 90.00 72 ASN A N 1
ATOM 570 C CA . ASN A 1 72 ? -7.833 -6.302 17.416 1.00 90.00 72 ASN A CA 1
ATOM 571 C C . ASN A 1 72 ? -7.292 -5.464 16.244 1.00 90.00 72 ASN A C 1
ATOM 573 O O . ASN A 1 72 ? -6.194 -4.924 16.328 1.00 90.00 72 ASN A O 1
ATOM 577 N N . CYS A 1 73 ? -8.039 -5.330 15.143 1.00 88.62 73 CYS A N 1
ATOM 578 C CA . CYS A 1 73 ? -7.549 -4.660 13.928 1.00 88.62 73 CYS A CA 1
ATOM 579 C C . CYS A 1 73 ? -7.116 -3.197 14.144 1.00 88.62 73 CYS A C 1
ATOM 581 O O . CYS A 1 73 ? -6.265 -2.699 13.412 1.00 88.62 73 CYS A O 1
ATOM 583 N N . HIS A 1 74 ? -7.648 -2.522 15.167 1.00 90.81 74 HIS A N 1
ATOM 584 C CA . HIS A 1 74 ? -7.230 -1.176 15.573 1.00 90.81 74 HIS A CA 1
ATOM 585 C C . HIS A 1 74 ? -5.782 -1.112 16.095 1.00 90.81 74 HIS A C 1
ATOM 587 O O . HIS A 1 74 ? -5.212 -0.030 16.164 1.00 90.81 74 HIS A O 1
ATOM 593 N N . LEU A 1 75 ? -5.187 -2.260 16.433 1.00 91.81 75 LEU A N 1
ATOM 594 C CA . LEU A 1 75 ? -3.781 -2.426 16.822 1.00 91.81 75 LEU A CA 1
ATOM 595 C C . LEU A 1 75 ? -2.918 -2.978 15.675 1.00 91.81 75 LEU A C 1
ATOM 597 O O . LEU A 1 75 ? -1.774 -3.369 15.894 1.00 91.81 75 LEU A O 1
ATOM 601 N N . SER A 1 76 ? -3.460 -3.071 14.456 1.00 89.19 76 SER A N 1
ATOM 602 C CA . SER A 1 76 ? -2.773 -3.711 13.325 1.00 89.19 76 SER A CA 1
ATOM 603 C C . SER A 1 76 ? -1.420 -3.077 13.002 1.00 89.19 76 SER A C 1
ATOM 605 O O . SER A 1 76 ? -0.477 -3.801 12.685 1.00 89.19 76 SER A O 1
ATOM 607 N N . GLU A 1 77 ? -1.313 -1.752 13.116 1.00 87.31 77 GLU A N 1
ATOM 608 C CA . GLU A 1 77 ? -0.059 -1.025 12.917 1.00 87.31 77 GLU A CA 1
ATOM 609 C C . GLU A 1 77 ? 0.978 -1.396 13.984 1.00 87.31 77 GLU A C 1
ATOM 611 O O . GLU A 1 77 ? 2.067 -1.847 13.637 1.00 87.31 77 GLU A O 1
ATOM 616 N N . GLU A 1 78 ? 0.625 -1.287 15.268 1.00 91.19 78 GLU A N 1
ATOM 617 C CA . GLU A 1 78 ? 1.508 -1.597 16.401 1.00 91.19 78 GLU A CA 1
ATOM 618 C C . GLU A 1 78 ? 2.026 -3.040 16.339 1.00 91.19 78 GLU A C 1
ATOM 620 O O . GLU A 1 78 ? 3.235 -3.271 16.349 1.00 91.19 78 GLU A O 1
ATOM 625 N N . ILE A 1 79 ? 1.121 -4.008 16.166 1.00 91.81 79 ILE A N 1
ATOM 626 C CA . ILE A 1 79 ? 1.472 -5.432 16.064 1.00 91.81 79 ILE A CA 1
ATOM 627 C C . ILE A 1 79 ? 2.330 -5.692 14.816 1.00 91.81 79 ILE A C 1
ATOM 629 O O . ILE A 1 79 ? 3.231 -6.538 14.823 1.00 91.81 79 ILE A O 1
ATOM 633 N N . GLY A 1 80 ? 2.052 -4.983 13.720 1.00 88.94 80 GLY A N 1
ATOM 634 C CA . GLY A 1 80 ? 2.834 -5.059 12.492 1.00 88.94 80 GLY A CA 1
ATOM 635 C C . GLY A 1 80 ? 4.272 -4.581 12.694 1.00 88.94 80 GLY A C 1
ATOM 636 O O . GLY A 1 80 ? 5.208 -5.284 12.299 1.00 88.94 80 GLY A O 1
ATOM 637 N N . PHE A 1 81 ? 4.446 -3.424 13.337 1.00 89.56 81 PHE A N 1
ATOM 638 C CA . PHE A 1 81 ? 5.752 -2.842 13.649 1.00 89.56 81 PHE A CA 1
ATOM 639 C C . PHE A 1 81 ? 6.552 -3.707 14.620 1.00 89.56 81 PHE A C 1
ATOM 641 O O . PHE A 1 81 ? 7.693 -4.048 14.307 1.00 89.56 81 PHE A O 1
ATOM 648 N N . GLU A 1 82 ? 5.946 -4.143 15.726 1.00 92.00 82 GLU A N 1
ATOM 649 C CA . GLU A 1 82 ? 6.586 -5.033 16.703 1.00 92.00 82 GLU A CA 1
ATOM 650 C C . GLU A 1 82 ? 7.142 -6.290 16.016 1.00 92.00 82 GLU A C 1
ATOM 652 O O . GLU A 1 82 ? 8.297 -6.686 16.199 1.00 92.00 82 GLU A O 1
ATOM 657 N N . ARG A 1 83 ? 6.345 -6.894 15.127 1.00 86.94 83 ARG A N 1
ATOM 658 C CA . ARG A 1 83 ? 6.749 -8.103 14.407 1.00 86.94 83 ARG A CA 1
ATOM 659 C C . ARG A 1 83 ? 7.822 -7.845 13.351 1.00 86.94 83 ARG A C 1
ATOM 661 O O . ARG A 1 83 ? 8.604 -8.753 13.052 1.00 86.94 83 ARG A O 1
ATOM 668 N N . TYR A 1 84 ? 7.850 -6.656 12.756 1.00 85.81 84 TYR A N 1
ATOM 669 C CA . TYR A 1 84 ? 8.893 -6.258 11.814 1.00 85.81 84 TYR A CA 1
ATOM 670 C C . TYR A 1 84 ? 10.232 -6.035 12.525 1.00 85.81 84 TYR A C 1
ATOM 672 O O . TYR A 1 84 ? 11.251 -6.562 12.078 1.00 85.81 84 TYR A O 1
ATOM 680 N N . GLU A 1 85 ? 10.239 -5.322 13.652 1.00 83.31 85 GLU A N 1
ATOM 681 C CA . GLU A 1 85 ? 11.445 -5.115 14.462 1.00 83.31 85 GLU A CA 1
ATOM 682 C C . GLU A 1 85 ? 12.009 -6.438 14.978 1.00 83.31 85 GLU A C 1
ATOM 684 O O . GLU A 1 85 ? 13.187 -6.725 14.759 1.00 83.31 85 GLU A O 1
ATOM 689 N N . PHE A 1 86 ? 11.151 -7.309 15.516 1.00 81.50 86 PHE A N 1
ATOM 690 C CA . PHE A 1 86 ? 11.561 -8.636 15.969 1.00 81.50 86 PHE A CA 1
ATOM 691 C C . PHE A 1 86 ? 12.250 -9.444 14.860 1.00 81.50 86 PHE A C 1
ATOM 693 O O . PHE A 1 86 ? 13.288 -10.065 15.088 1.00 81.50 86 PHE A O 1
ATOM 700 N N . LYS A 1 87 ? 11.718 -9.421 13.629 1.00 77.69 87 LYS A N 1
ATOM 701 C CA . LYS A 1 87 ? 12.355 -10.096 12.486 1.00 77.69 87 LYS A CA 1
ATOM 702 C C . LYS A 1 87 ? 13.740 -9.531 12.177 1.00 77.69 87 LYS A C 1
ATOM 704 O O . LYS A 1 87 ? 14.656 -10.311 11.925 1.00 77.69 87 LYS A O 1
ATOM 709 N N . ASN A 1 88 ? 13.896 -8.209 12.198 1.00 74.62 88 ASN A N 1
ATOM 710 C CA . ASN A 1 88 ? 15.189 -7.574 11.941 1.00 74.62 88 ASN A CA 1
ATOM 711 C C . ASN A 1 88 ? 16.216 -7.926 13.017 1.00 74.62 88 ASN A C 1
ATOM 713 O O . ASN A 1 88 ? 17.385 -8.148 12.700 1.00 74.62 88 ASN A O 1
ATOM 717 N N . ASP A 1 89 ? 15.794 -8.013 14.274 1.00 79.06 89 ASP A N 1
ATOM 718 C CA . ASP A 1 89 ? 16.684 -8.390 15.365 1.00 79.06 89 ASP A CA 1
ATOM 719 C C . ASP A 1 89 ? 17.061 -9.875 15.309 1.00 79.06 89 ASP A C 1
ATOM 721 O O . ASP A 1 89 ? 18.235 -10.206 15.467 1.00 79.06 89 ASP A O 1
ATOM 725 N N . VAL A 1 90 ? 16.131 -10.766 14.947 1.00 73.50 90 VAL A N 1
ATOM 726 C CA . VAL A 1 90 ? 16.441 -12.183 14.674 1.00 73.50 90 VAL A CA 1
ATOM 727 C C . VAL A 1 90 ? 17.406 -12.335 13.493 1.00 73.50 90 VAL A C 1
ATOM 729 O O . VAL A 1 90 ? 18.353 -13.118 13.570 1.00 73.50 90 VAL A O 1
ATOM 732 N N . GLU A 1 91 ? 17.225 -11.584 12.402 1.00 76.69 91 GLU A N 1
ATOM 733 C CA . GLU A 1 91 ? 18.161 -11.612 11.271 1.00 76.69 91 GLU A CA 1
ATOM 734 C C . GLU A 1 91 ? 19.551 -11.082 11.639 1.00 76.69 91 GLU A C 1
ATOM 736 O O . GLU A 1 91 ? 20.554 -11.626 11.167 1.00 76.69 91 GLU A O 1
ATOM 741 N N . LYS A 1 92 ? 19.634 -10.043 12.480 1.00 78.12 92 LYS A N 1
ATOM 742 C CA . LYS A 1 92 ? 20.913 -9.559 13.018 1.00 78.12 92 LYS A CA 1
ATOM 743 C C . LYS A 1 92 ? 21.590 -10.630 13.868 1.00 78.12 92 LYS A C 1
ATOM 745 O O . LYS A 1 92 ? 22.765 -10.894 13.641 1.00 78.12 92 LYS A O 1
ATOM 750 N N . ILE A 1 93 ? 20.862 -11.270 14.788 1.00 76.25 93 ILE A N 1
ATOM 751 C CA . ILE A 1 93 ? 21.392 -12.352 15.635 1.00 76.25 93 ILE A CA 1
ATOM 752 C C . ILE A 1 93 ? 21.918 -13.495 14.764 1.00 76.25 93 ILE A C 1
ATOM 754 O O . ILE A 1 93 ? 23.075 -13.879 14.905 1.00 76.25 93 ILE A O 1
ATOM 758 N N . ARG A 1 94 ? 21.136 -13.952 13.779 1.00 65.75 94 ARG A N 1
ATOM 759 C CA . ARG A 1 94 ? 21.549 -15.019 12.856 1.00 65.75 94 ARG A CA 1
ATOM 760 C C . ARG A 1 94 ? 22.813 -14.660 12.067 1.00 65.75 94 ARG A C 1
ATOM 762 O O . ARG A 1 94 ? 23.666 -15.513 11.848 1.00 65.75 94 ARG A O 1
ATOM 769 N N . LYS A 1 95 ? 22.952 -13.404 11.625 1.00 69.69 95 LYS A N 1
ATOM 770 C CA . LYS A 1 95 ? 24.174 -12.928 10.951 1.00 69.69 95 LYS A CA 1
ATOM 771 C C . LYS A 1 95 ? 25.374 -12.898 11.900 1.00 69.69 95 LYS A C 1
ATOM 773 O O . LYS A 1 95 ? 26.459 -13.282 11.475 1.00 69.69 95 LYS A O 1
ATOM 778 N N . CYS A 1 96 ? 25.187 -12.482 13.153 1.00 63.97 96 CYS A N 1
ATOM 779 C CA . CYS A 1 96 ? 26.236 -12.517 14.174 1.00 63.97 96 CYS A CA 1
ATOM 780 C C . CYS A 1 96 ? 26.683 -13.954 14.486 1.00 63.97 96 CYS A C 1
ATOM 782 O O . CYS A 1 96 ? 27.881 -14.210 14.515 1.00 63.97 96 CYS A O 1
ATOM 784 N N . GLU A 1 97 ? 25.747 -14.896 14.643 1.00 63.84 97 GLU A N 1
ATOM 785 C CA . GLU A 1 97 ? 26.039 -16.312 14.920 1.00 63.84 97 GLU A CA 1
ATOM 786 C C . GLU A 1 97 ? 26.859 -16.965 13.794 1.00 63.84 97 GLU A C 1
ATOM 788 O O . GLU A 1 97 ? 27.896 -17.577 14.053 1.00 63.84 97 GLU A O 1
ATOM 793 N N . ILE A 1 98 ? 26.470 -16.740 12.533 1.00 63.22 98 ILE A N 1
ATOM 794 C CA . ILE A 1 98 ? 27.203 -17.235 11.352 1.00 63.22 98 ILE A CA 1
ATOM 795 C C . ILE A 1 98 ? 28.625 -16.648 11.285 1.00 63.22 98 ILE A C 1
ATOM 797 O O . ILE A 1 98 ? 29.566 -17.330 10.880 1.00 63.22 98 ILE A O 1
ATOM 801 N N . GLN A 1 99 ? 28.809 -15.387 11.691 1.00 58.53 99 GLN A N 1
ATOM 802 C CA . GLN A 1 99 ? 30.133 -14.758 11.740 1.00 58.53 99 GLN A CA 1
ATOM 803 C C . GLN A 1 99 ? 31.005 -15.325 12.867 1.00 58.53 99 GLN A C 1
ATOM 805 O O . GLN A 1 99 ? 32.206 -15.499 12.669 1.00 58.53 99 GLN A O 1
ATOM 810 N N . THR A 1 100 ? 30.421 -15.656 14.021 1.00 56.84 100 THR A N 1
ATOM 811 C CA . THR A 1 100 ? 31.152 -16.269 15.141 1.00 56.84 100 THR A CA 1
ATOM 812 C C . THR A 1 100 ? 31.527 -17.730 14.889 1.00 56.84 100 THR A C 1
ATOM 814 O O . THR A 1 100 ? 32.617 -18.146 15.277 1.00 56.84 100 THR A O 1
ATOM 817 N N . GLU A 1 101 ? 30.696 -18.503 14.181 1.00 55.56 101 GLU A N 1
ATOM 818 C CA . GLU A 1 101 ? 31.038 -19.876 13.773 1.00 55.56 101 GLU A CA 1
ATOM 819 C C . GLU A 1 101 ? 32.189 -19.901 12.752 1.00 55.56 101 GLU A C 1
ATOM 821 O O . GLU A 1 101 ? 33.059 -20.768 12.821 1.00 55.56 101 GLU A O 1
ATOM 826 N N . GLY A 1 102 ? 32.260 -18.904 11.862 1.00 53.72 102 GLY A N 1
ATOM 827 C CA . GLY A 1 102 ? 33.360 -18.736 10.904 1.00 53.72 102 GLY A CA 1
ATOM 828 C C . GLY A 1 102 ? 34.684 -18.236 11.502 1.00 53.72 102 GLY A C 1
ATOM 829 O O . GLY A 1 102 ? 35.689 -18.229 10.798 1.00 53.72 102 GLY A O 1
ATOM 830 N N . GLN A 1 103 ? 34.708 -17.816 12.772 1.00 49.72 103 GLN A N 1
ATOM 831 C CA . GLN A 1 103 ? 35.918 -17.348 13.469 1.00 49.72 103 GLN A CA 1
ATOM 832 C C . GLN A 1 103 ? 36.451 -18.343 14.512 1.00 49.72 103 GLN A C 1
ATOM 834 O O . GLN A 1 103 ? 37.541 -18.143 15.045 1.00 49.72 103 GLN A O 1
ATOM 839 N N . SER A 1 104 ? 35.728 -19.432 14.794 1.00 50.44 104 SER A N 1
ATOM 840 C CA . SER A 1 104 ? 36.136 -20.428 15.794 1.00 50.44 104 SER A CA 1
ATOM 841 C C . SER A 1 104 ? 37.109 -21.502 15.265 1.00 50.44 104 SER A C 1
ATOM 843 O O . SER A 1 104 ? 37.484 -22.386 16.036 1.00 50.44 104 SER A O 1
ATOM 845 N N . SER A 1 105 ? 37.533 -21.474 13.993 1.00 52.31 105 SER A N 1
ATOM 846 C CA . SER A 1 105 ? 38.425 -22.510 13.432 1.00 52.31 105 SER A CA 1
ATOM 847 C C . SER A 1 105 ? 39.927 -22.253 13.589 1.00 52.31 105 SER A C 1
ATOM 849 O O . SER A 1 105 ? 40.702 -23.172 13.339 1.00 52.31 105 SER A O 1
ATOM 851 N N . ASP A 1 106 ? 40.362 -21.066 14.025 1.00 53.06 106 ASP A N 1
ATOM 852 C CA . ASP A 1 106 ? 41.780 -20.676 13.893 1.00 53.06 106 ASP A CA 1
ATOM 853 C C . ASP A 1 106 ? 42.566 -20.640 15.216 1.00 53.06 106 ASP A C 1
ATOM 855 O O . ASP A 1 106 ? 43.700 -20.163 15.262 1.00 53.06 106 ASP A O 1
ATOM 859 N N . THR A 1 107 ? 42.021 -21.187 16.306 1.00 53.41 107 THR A N 1
ATOM 860 C CA . THR A 1 107 ? 42.747 -21.282 17.584 1.00 53.41 107 THR A CA 1
ATOM 861 C C . THR A 1 107 ? 42.504 -22.594 18.328 1.00 53.41 107 THR A C 1
ATOM 863 O O . THR A 1 107 ? 41.972 -22.591 19.432 1.00 53.41 107 THR A O 1
ATOM 866 N N . CYS A 1 108 ? 42.967 -23.730 17.789 1.00 46.38 108 CYS A N 1
ATOM 867 C CA . CYS A 1 108 ? 43.512 -24.784 18.656 1.00 46.38 108 CYS A CA 1
ATOM 868 C C . CYS A 1 108 ? 44.308 -25.871 17.913 1.00 46.38 108 CYS A C 1
ATOM 870 O O . CYS A 1 108 ? 43.834 -26.439 16.935 1.00 46.38 108 CYS A O 1
ATOM 872 N N . PHE A 1 109 ? 45.434 -26.232 18.538 1.00 40.88 109 PHE A N 1
ATOM 873 C CA . PHE A 1 109 ? 46.299 -27.406 18.350 1.00 40.88 109 PHE A CA 1
ATOM 874 C C . PHE A 1 109 ? 47.490 -27.306 17.374 1.00 40.88 109 PHE A C 1
ATOM 876 O O . PHE A 1 109 ? 47.405 -27.696 16.216 1.00 40.88 109 PHE A O 1
ATOM 883 N N . TYR A 1 110 ? 48.605 -26.911 18.015 1.00 44.44 110 TYR A N 1
ATOM 884 C CA . TYR A 1 110 ? 50.041 -27.143 17.766 1.00 44.44 110 TYR A CA 1
ATOM 885 C C . TYR A 1 110 ? 50.705 -26.543 16.525 1.00 44.44 110 TYR A C 1
ATOM 887 O O . TYR A 1 110 ? 50.501 -27.050 15.404 1.00 44.44 110 TYR A O 1
#

Radius of gyration: 24.12 Å; chains: 1; bounding box: 73×40×48 Å

Secondary structure (DSSP, 8-state):
-HHHHHHHHHHHHHHT----TTT-GGGSHHHHHHHHHHHHHHHHHHHHS-SS---S--B-TTT-PBP-TT--GGGHHHHHHHHHHHHHHHHHHHHHHHHHHTTTTSS---

pLDDT: mean 81.65, std 13.21, range [40.88, 96.81]

Foldseek 3Di:
DCVVVVVVVVVCVVVVHDDDCVRVVCPPPVNVVVVVVVVVVVVVVCVVVVPQDPDPWDADPVPRDIDDPPDDVVCVVVVVVVVVVVVVVVVVVVVVVVVVVVVPPPDDDD

Organism: Araneus ventricosus (NCBI:txid182803)

Sequence (110 aa):
MIHLQNICFEIEKFCDVKLTSSEHVDTRPFRIARDNEDAAKLSQWLCEHNPFPKIDVIMSIDLGIVGGNEVNCHLSEEIGFERYEFKNDVEKIRKCEIQTEGQSSDTCFY